Protein 1G4I (pdb70)

InterPro domains:
  IPR001211 Phospholipase A2 [PR00389] (24-34)
  IPR001211 Phospholipase A2 [PR00389] (40-58)
  IPR001211 Phospholipase A2 [PR00389] (59-77)
  IPR001211 Phospholipase A2 [PR00389] (94-108)
  IPR001211 Phospholipase A2 [PR00389] (113-129)
  IPR001211 Phospholipase A2 [PTHR11716] (6-145)
  IPR016090 Phospholipase A2-like, central domain [PF00068] (24-138)
  IPR016090 Phospholipase A2-like, central domain [SM00085] (23-145)
  IPR016090 Phospholipase A2-like, central domain [cd00125] (23-145)
  IPR033112 Phospholipase A2, aspartic acid active site [PS00119] (117-127)
  IPR033113 Phospholipase A2, histidine active site [PS00118] (66-73)
  IPR036444 Phospholipase A2 domain superfamily [G3DSA:1.20.90.10] (17-145)
  IPR036444 Phospholipase A2 domain superfamily [SSF48619] (24-145)

Secondary structure (DSSP, 8-state):
-HHHHHHHHHHH-TT--HHHHTSSBTTTBSS---S---SHHHHHHHHHHHHHHHHHH-HHHHHTT--GGG----EEEETTEEEE-TTS-HHHHHHHHHHHHHHHHHHTS---GGGBT--GGG-

Sequence (123 aa):
ALWQFNGMIKCKIPSSEPLLLLDFFNNNNYYGCYCGGLLGGGGSGTPVDDLDRCCQTHDNCYKQAKKLDSCKVLVDDNPYTNNYSYSCSNNEITCSSENNACEAFICNCDRNAAICFSKVPYNKEHKNLDKKNC

CATH classification: 1.20.90.10

Foldseek 3Di:
DVVVLQVLLCLQVVPDRCCQQQCAFFQFRHPHDDDDGPFQLSVLRNQLVVLQVVLCVDPVCVVVVDRLVPDDWDWDHDPSAIGTDPPDDPSSSSSSVSSNSSSNSNSPTDRDCVRGNPDNVVD

B-factor: mean 11.86, std 6.7, range [4.85, 58.69]

Structure (mmCIF, N/CA/C/O backbone):
data_1G4I
#
_entry.id   1G4I
#
_cell.length_a   46.532
_cell.length_b   63.557
_cell.length_c   37.624
_cell.angle_alpha   90.00
_cell.angle_beta   90.00
_cell.angle_gamma   90.00
#
_symmetry.space_group_name_H-M   'P 21 21 21'
#
loop_
_entity.id
_entity.type
_entity.pdbx_description
1 polymer 'PHOSPHOLIPASE A2'
2 non-polymer 'CALCIUM ION'
3 non-polymer 'CHLORIDE ION'
4 non-polymer (4R)-2-METHYLPENTANE-2,4-DIOL
5 non-polymer (4S)-2-METHYL-2,4-PENTANEDIOL
6 water water
#
loop_
_atom_site.group_PDB
_atom_site.id
_atom_site.type_symbol
_atom_site.label_atom_id
_atom_site.label_alt_id
_atom_site.label_comp_id
_atom_site.label_asym_id
_atom_site.label_entity_id
_atom_site.label_seq_id
_atom_site.pdbx_PDB_ins_code
_atom_site.Cartn_x
_atom_site.Cartn_y
_atom_site.Cartn_z
_atom_site.occupancy
_atom_site.B_iso_or_equiv
_atom_site.auth_seq_id
_atom_site.auth_comp_id
_atom_site.auth_asym_id
_atom_site.auth_atom_id
_atom_site.pdbx_PDB_model_num
ATOM 1 N N . ALA A 1 1 ? 13.577 17.586 32.422 1.00 7.26 1 ALA A N 1
ATOM 2 C CA . ALA A 1 1 ? 12.627 16.470 32.605 1.00 7.06 1 ALA A CA 1
ATOM 3 C C . ALA A 1 1 ? 11.924 16.254 31.280 1.00 7.02 1 ALA A C 1
ATOM 4 O O . ALA A 1 1 ? 12.300 16.832 30.256 1.00 7.51 1 ALA A O 1
ATOM 6 N N . LEU A 1 2 ? 10.916 15.390 31.270 1.00 7.10 2 LEU A N 1
ATOM 7 C CA . LEU A 1 2 ? 10.248 15.073 30.011 1.00 6.89 2 LEU A CA 1
ATOM 8 C C . LEU A 1 2 ? 9.460 16.253 29.513 1.00 6.85 2 LEU A C 1
ATOM 9 O O . LEU A 1 2 ? 9.398 16.498 28.289 1.00 7.61 2 LEU A O 1
ATOM 14 N N . TRP A 1 3 ? 8.844 17.018 30.414 1.00 6.82 3 TRP A N 1
ATOM 15 C CA . TRP A 1 3 ? 7.982 18.107 29.945 1.00 7.44 3 TRP A CA 1
ATOM 16 C C . TRP A 1 3 ? 8.822 19.127 29.157 1.00 6.91 3 TRP A C 1
ATOM 17 O O . TRP A 1 3 ? 8.337 19.626 28.120 1.00 7.63 3 TRP A O 1
ATOM 38 N N . GLN A 1 4 ? 10.000 19.478 29.629 1.00 6.47 4 GLN A N 1
ATOM 39 C CA . GLN A 1 4 ? 10.771 20.464 28.906 1.00 6.30 4 GLN A CA 1
ATOM 40 C C . GLN A 1 4 ? 11.265 19.881 27.567 1.00 6.24 4 GLN A C 1
ATOM 41 O O . GLN A 1 4 ? 11.251 20.577 26.556 1.00 6.73 4 GLN A O 1
ATOM 47 N N . PHE A 1 5 ? 11.718 18.629 27.592 1.00 6.14 5 PHE A N 1
ATOM 48 C CA . PHE A 1 5 ? 12.244 18.020 26.366 1.00 6.17 5 PHE A CA 1
ATOM 49 C C . PHE A 1 5 ? 11.152 17.973 25.302 1.00 6.03 5 PHE A C 1
ATOM 50 O O . PHE A 1 5 ? 11.388 18.305 24.134 1.00 6.08 5 PHE A O 1
ATOM 58 N N . ASN A 1 6 ? 9.958 17.543 25.678 1.00 6.29 6 ASN A N 1
ATOM 59 C CA . ASN A 1 6 ? 8.856 17.518 24.734 1.00 7.09 6 ASN A CA 1
ATOM 60 C C . ASN A 1 6 ? 8.596 18.908 24.183 1.00 6.52 6 ASN A C 1
ATOM 61 O O . ASN A 1 6 ? 8.345 19.083 22.963 1.00 6.99 6 ASN A O 1
ATOM 70 N N . GLY A 1 7 ? 8.624 19.923 25.033 1.00 7.02 7 GLY A N 1
ATOM 71 C CA . GLY A 1 7 ? 8.449 21.285 24.565 1.00 7.28 7 GLY A CA 1
ATOM 72 C C . GLY A 1 7 ? 9.545 21.727 23.605 1.00 6.66 7 GLY A C 1
ATOM 73 O O . GLY A 1 7 ? 9.259 22.419 22.623 1.00 7.04 7 GLY A O 1
ATOM 74 N N . MET A 1 8 ? 10.769 21.329 23.855 1.00 6.14 8 MET A N 1
ATOM 75 C CA . MET A 1 8 ? 11.854 21.623 22.923 1.00 6.13 8 MET A CA 1
ATOM 76 C C . MET A 1 8 ? 11.637 20.977 21.576 1.00 5.89 8 MET A C 1
ATOM 77 O O . MET A 1 8 ? 11.925 21.590 20.530 1.00 6.66 8 MET A O 1
ATOM 82 N N . ILE A 1 9 ? 11.200 19.720 21.564 1.00 6.11 9 ILE A N 1
ATOM 83 C CA . ILE A 1 9 ? 10.976 19.055 20.291 1.00 6.46 9 ILE A CA 1
ATOM 84 C C . ILE A 1 9 ? 9.906 19.797 19.516 1.00 6.55 9 ILE A C 1
ATOM 85 O O . ILE A 1 9 ? 10.039 19.994 18.299 1.00 7.14 9 ILE A O 1
ATOM 90 N N . LYS A 1 10 ? 8.831 20.200 20.173 1.00 6.76 10 LYS A N 1
ATOM 91 C CA . LYS A 1 10 ? 7.783 20.972 19.502 1.00 7.30 10 LYS A CA 1
ATOM 92 C C . LYS A 1 10 ? 8.285 22.323 19.058 1.00 7.43 10 LYS A C 1
ATOM 93 O O . LYS A 1 10 ? 7.821 22.863 18.029 1.00 8.72 10 LYS A O 1
ATOM 104 N N . CYS A 1 11 ? 9.225 22.916 19.799 1.00 7.45 11 CYS A N 1
ATOM 105 C CA . CYS A 1 11 ? 9.826 24.179 19.389 1.00 7.80 11 CYS A CA 1
ATOM 106 C C . CYS A 1 11 ? 10.479 24.048 18.024 1.00 7.52 11 CYS A C 1
ATOM 107 O O . CYS A 1 11 ? 10.332 24.892 17.141 1.00 8.60 11 CYS A O 1
ATOM 110 N N . LYS A 1 12 ? 11.270 22.958 17.854 1.00 7.16 12 LYS A N 1
ATOM 111 C CA . LYS A 1 12 ? 11.978 22.747 16.608 1.00 6.97 12 LYS A CA 1
ATOM 112 C C . LYS A 1 12 ? 11.126 22.123 15.507 1.00 7.17 12 LYS A C 1
ATOM 113 O O . LYS A 1 12 ? 11.426 22.306 14.316 1.00 8.45 12 LYS A O 1
ATOM 119 N N . ILE A 1 13 ? 10.123 21.354 15.879 1.00 6.72 13 ILE A N 1
ATOM 120 C CA . ILE A 1 13 ? 9.287 20.570 14.949 1.00 6.82 13 ILE A CA 1
ATOM 121 C C . ILE A 1 13 ? 7.830 20.845 15.338 1.00 7.00 13 ILE A C 1
ATOM 122 O O . ILE A 1 13 ? 7.175 20.049 16.019 1.00 7.10 13 ILE A O 1
ATOM 127 N N . PRO A 1 14 ? 7.306 22.007 14.919 1.00 7.99 14 PRO A N 1
ATOM 128 C CA . PRO A 1 14 ? 6.010 22.431 15.434 1.00 9.11 14 PRO A CA 1
ATOM 129 C C . PRO A 1 14 ? 4.842 21.571 14.985 1.00 7.62 14 PRO A C 1
ATOM 130 O O . PRO A 1 14 ? 3.753 21.696 15.564 1.00 8.71 14 PRO A O 1
ATOM 135 N N . SER A 1 15 ? 5.015 20.761 14.010 1.00 7.87 15 SER A N 1
ATOM 136 C CA . SER A 1 15 ? 4.041 19.814 13.530 1.00 7.51 15 SER A CA 1
ATOM 137 C C . SER A 1 15 ? 3.964 18.516 14.332 1.00 6.76 15 SER A C 1
ATOM 138 O O . SER A 1 15 ? 3.084 17.712 14.051 1.00 7.81 15 SER A O 1
ATOM 141 N N . SER A 1 16 ? 4.872 18.274 15.275 1.00 7.12 16 SER A N 1
ATOM 142 C CA . SER A 1 16 ? 4.999 16.999 15.931 1.00 7.61 16 SER A CA 1
ATOM 143 C C . SER A 1 16 ? 4.219 16.939 17.251 1.00 6.74 16 SER A C 1
ATOM 144 O O . SER A 1 16 ? 4.147 17.915 17.962 1.00 7.52 16 SER A O 1
ATOM 148 N N . GLU A 1 17 ? 3.772 15.750 17.587 1.00 7.62 17 GLU A N 1
ATOM 149 C CA . GLU A 1 17 ? 3.370 15.372 18.925 1.00 7.11 17 GLU A CA 1
ATOM 150 C C . GLU A 1 17 ? 4.412 14.409 19.436 1.00 6.84 17 GLU A C 1
ATOM 151 O O . GLU A 1 17 ? 4.344 13.227 19.133 1.00 7.15 17 GLU A O 1
ATOM 161 N N . PRO A 1 18 ? 5.432 14.895 20.135 1.00 7.86 18 PRO A N 1
ATOM 162 C CA . PRO A 1 18 ? 6.594 14.000 20.405 1.00 8.81 18 PRO A CA 1
ATOM 163 C C A PRO A 1 18 ? 6.316 12.769 21.192 0.50 9.07 18 PRO A C 1
ATOM 164 C C B PRO A 1 18 ? 6.228 12.652 21.057 0.50 8.44 18 PRO A C 1
ATOM 165 O O A PRO A 1 18 ? 6.913 11.712 20.978 0.50 10.20 18 PRO A O 1
ATOM 166 O O B PRO A 1 18 ? 6.930 11.704 20.614 0.50 10.54 18 PRO A O 1
ATOM 170 N N A LEU A 1 19 ? 5.391 12.949 22.132 0.50 7.60 19 LEU A N 1
ATOM 171 N N B LEU A 1 19 ? 5.249 12.459 21.936 0.50 7.79 19 LEU A N 1
ATOM 172 C CA A LEU A 1 19 ? 5.113 11.811 22.970 0.50 8.68 19 LEU A CA 1
ATOM 173 C CA B LEU A 1 19 ? 4.902 11.188 22.584 0.50 8.37 19 LEU A CA 1
ATOM 174 C C A LEU A 1 19 ? 4.372 10.726 22.223 0.50 8.53 19 LEU A C 1
ATOM 175 C C B LEU A 1 19 ? 4.313 10.196 21.616 0.50 8.04 19 LEU A C 1
ATOM 176 O O A LEU A 1 19 ? 4.186 9.640 22.751 0.50 10.50 19 LEU A O 1
ATOM 177 O O B LEU A 1 19 ? 4.312 9.029 21.915 0.50 10.29 19 LEU A O 1
ATOM 186 N N A LEU A 1 20 ? 3.937 11.026 20.988 0.50 7.61 20 LEU A N 1
ATOM 187 N N B LEU A 1 20 ? 3.741 10.678 20.523 0.50 6.65 20 LEU A N 1
ATOM 188 C CA A LEU A 1 20 ? 3.392 10.079 20.065 0.50 7.76 20 LEU A CA 1
ATOM 189 C CA B LEU A 1 20 ? 3.197 9.772 19.508 0.50 6.91 20 LEU A CA 1
ATOM 190 C C A LEU A 1 20 ? 4.287 9.741 18.889 0.50 8.38 20 LEU A C 1
ATOM 191 C C B LEU A 1 20 ? 4.249 9.524 18.420 0.50 7.56 20 LEU A C 1
ATOM 192 O O A LEU A 1 20 ? 4.188 8.631 18.398 0.50 12.11 20 LEU A O 1
ATOM 193 O O B LEU A 1 20 ? 4.262 8.450 17.830 0.50 10.25 20 LEU A O 1
ATOM 202 N N . ASP A 1 21 ? 5.071 10.582 18.244 1.00 9.07 21 ASP A N 1
ATOM 203 C CA . ASP A 1 21 ? 5.925 10.449 17.083 1.00 8.90 21 ASP A CA 1
ATOM 204 C C . ASP A 1 21 ? 7.305 9.881 17.369 1.00 9.20 21 ASP A C 1
ATOM 205 O O . ASP A 1 21 ? 7.876 9.160 16.555 1.00 10.42 21 ASP A O 1
ATOM 210 N N A PHE A 1 22 ? 7.855 10.347 18.450 0.57 9.25 22 PHE A N 1
ATOM 211 N N B PHE A 1 22 ? 7.892 10.132 18.573 0.43 8.30 22 PHE A N 1
ATOM 212 C CA A PHE A 1 22 ? 9.287 9.973 18.619 0.57 8.89 22 PHE A CA 1
ATOM 213 C CA B PHE A 1 22 ? 9.281 9.861 19.095 0.43 8.93 22 PHE A CA 1
ATOM 214 C C A PHE A 1 22 ? 9.423 8.856 19.630 0.57 8.05 22 PHE A C 1
ATOM 215 C C B PHE A 1 22 ? 9.446 9.106 20.445 0.43 8.08 22 PHE A C 1
ATOM 216 O O A PHE A 1 22 ? 10.454 8.204 19.677 0.57 10.53 22 PHE A O 1
ATOM 217 O O B PHE A 1 22 ? 10.572 8.891 20.975 0.43 8.58 22 PHE A O 1
ATOM 225 N N A ASN A 1 23 ? 8.484 8.622 20.524 0.57 7.88 23 ASN A N 1
ATOM 226 N N B ASN A 1 23 ? 8.339 8.637 20.993 0.43 7.97 23 ASN A N 1
ATOM 227 C CA A ASN A 1 23 ? 8.645 7.580 21.532 0.57 8.18 23 ASN A CA 1
ATOM 228 C CA B ASN A 1 23 ? 8.304 7.863 22.239 0.43 8.59 23 ASN A CA 1
ATOM 229 C C A ASN A 1 23 ? 8.505 6.221 20.843 0.57 8.25 23 ASN A C 1
ATOM 230 C C B ASN A 1 23 ? 8.706 6.408 22.090 0.43 8.14 23 ASN A C 1
ATOM 231 O O A ASN A 1 23 ? 7.648 6.114 19.941 0.57 11.61 23 ASN A O 1
ATOM 232 O O B ASN A 1 23 ? 9.077 5.752 23.074 0.43 8.90 23 ASN A O 1
ATOM 241 N N A ASN A 1 24 ? 9.333 5.275 21.213 0.57 8.65 24 ASN A N 1
ATOM 242 N N B ASN A 1 24 ? 8.646 5.854 20.894 0.43 8.60 24 ASN A N 1
ATOM 243 C CA A ASN A 1 24 ? 9.255 3.99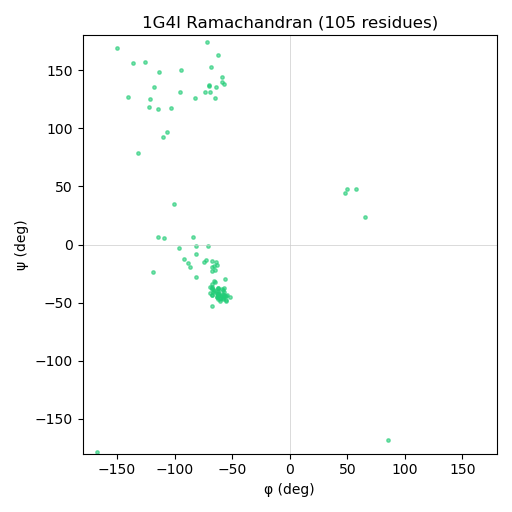1 20.578 0.57 9.91 24 ASN A CA 1
ATOM 244 C CA B ASN A 1 24 ? 8.970 4.459 20.631 0.43 9.39 24 ASN A CA 1
ATOM 245 C C A ASN A 1 24 ? 9.393 4.161 19.059 0.57 9.05 24 ASN A C 1
ATOM 246 C C B ASN A 1 24 ? 9.622 4.063 19.302 0.43 10.07 24 ASN A C 1
ATOM 247 O O A ASN A 1 24 ? 8.546 3.857 18.263 0.57 9.63 24 ASN A O 1
ATOM 248 O O B ASN A 1 24 ? 9.422 3.019 18.642 0.43 16.81 24 ASN A O 1
ATOM 257 N N A TYR A 1 25 ? 10.585 4.623 18.744 0.57 7.16 25 TYR A N 1
ATOM 258 N N B TYR A 1 25 ? 10.551 4.856 18.818 0.43 8.02 25 TYR A N 1
ATOM 259 C CA A TYR A 1 25 ? 11.071 4.754 17.382 0.57 7.09 25 TYR A CA 1
ATOM 260 C CA B TYR A 1 25 ? 11.072 4.772 17.454 0.43 7.14 25 TYR A CA 1
ATOM 261 C C A TYR A 1 25 ? 12.479 4.149 17.395 0.57 6.69 25 TYR A C 1
ATOM 262 C C B TYR A 1 25 ? 12.447 4.122 17.425 0.43 7.00 25 TYR A C 1
ATOM 263 O O A TYR A 1 25 ? 13.312 4.546 18.188 0.57 7.16 25 TYR A O 1
ATOM 264 O O B TYR A 1 25 ? 13.299 4.438 18.248 0.43 7.22 25 TYR A O 1
ATOM 273 N N . GLY A 1 26 ? 12.710 3.273 16.419 1.00 7.37 26 GLY A N 1
ATOM 274 C CA . GLY A 1 26 ? 14.020 2.712 16.294 1.00 7.38 26 GLY A CA 1
ATOM 275 C C . GLY A 1 26 ? 14.448 1.902 17.526 1.00 6.96 26 GLY A C 1
ATOM 276 O O . GLY A 1 26 ? 13.615 1.443 18.315 1.00 8.08 26 GLY A O 1
ATOM 277 N N . CYS A 1 27 ? 15.749 1.729 17.656 1.00 6.84 27 CYS A N 1
ATOM 278 C CA . CYS A 1 27 ? 16.307 1.010 18.789 1.00 7.29 27 CYS A CA 1
ATOM 279 C C . CYS A 1 27 ? 16.549 1.896 20.007 1.00 7.34 27 CYS A C 1
ATOM 280 O O . CYS A 1 27 ? 16.703 1.331 21.101 1.00 11.00 27 CYS A O 1
ATOM 283 N N . TYR A 1 28 ? 16.616 3.207 19.835 1.00 6.61 28 TYR A N 1
ATOM 284 C CA . TYR A 1 28 ? 17.029 4.092 20.918 1.00 6.60 28 TYR A CA 1
ATOM 285 C C . TYR A 1 28 ? 16.005 5.113 21.350 1.00 6.60 28 TYR A C 1
ATOM 286 O O . TYR A 1 28 ? 16.157 5.650 22.465 1.00 7.36 28 TYR A O 1
ATOM 295 N N . CYS A 1 29 ? 15.049 5.493 20.528 1.00 6.48 29 CYS A N 1
ATOM 296 C CA . CYS A 1 29 ? 14.141 6.568 20.920 1.00 6.60 29 CYS A CA 1
ATOM 297 C C . CYS A 1 29 ? 13.034 5.993 21.816 1.00 7.32 29 CYS A C 1
ATOM 298 O O . CYS A 1 29 ? 12.136 5.292 21.355 1.00 8.20 29 CYS A O 1
ATOM 301 N N A GLY A 1 30 ? 13.180 6.278 23.080 0.69 8.10 30 GLY A N 1
ATOM 302 N N B GLY A 1 30 ? 13.106 6.221 23.107 0.31 8.11 30 GLY A N 1
ATOM 303 C CA A GLY A 1 30 ? 12.322 5.772 24.146 0.69 8.22 30 GLY A CA 1
ATOM 304 C CA B GLY A 1 30 ? 12.189 5.484 23.994 0.31 8.42 30 GLY A CA 1
ATOM 305 C C A GLY A 1 30 ? 13.118 4.996 25.173 0.69 7.81 30 GLY A C 1
ATOM 306 C C B GLY A 1 30 ? 12.991 4.967 25.171 0.31 8.22 30 GLY A C 1
ATOM 307 O O A GLY A 1 30 ? 14.354 5.046 25.256 0.69 7.26 30 GLY A O 1
ATOM 308 O O B GLY A 1 30 ? 14.162 5.320 25.387 0.31 7.65 30 GLY A O 1
ATOM 309 N N A LEU A 1 31 ? 12.366 4.258 25.995 0.69 8.68 31 LEU A N 1
ATOM 310 N N B LEU A 1 31 ? 12.364 4.096 25.957 0.31 8.88 31 LEU A N 1
ATOM 311 C CA A LEU A 1 31 ? 12.972 3.487 27.056 0.69 10.10 31 LEU A CA 1
ATOM 312 C CA B LEU A 1 31 ? 13.034 3.602 27.145 0.31 10.22 31 LEU A CA 1
ATOM 313 C C A LEU A 1 31 ? 14.012 2.538 26.460 0.69 9.96 31 LEU A C 1
ATOM 314 C C B LEU A 1 31 ? 14.312 2.828 26.892 0.31 10.63 31 LEU A C 1
ATOM 315 O O A LEU A 1 31 ? 13.871 1.949 25.393 0.69 11.74 31 LEU A O 1
ATOM 316 O O B LEU A 1 31 ? 15.289 2.987 27.637 0.31 12.49 31 LEU A O 1
ATOM 322 N N A GLY A 1 32 ? 15.091 2.363 27.165 0.69 11.13 32 GLY A N 1
ATOM 323 N N B GLY A 1 32 ? 14.269 2.028 25.841 0.31 10.27 32 GLY A N 1
ATOM 324 C CA A GLY A 1 32 ? 16.286 1.685 26.905 0.69 10.88 32 GLY A CA 1
ATOM 325 C CA B GLY A 1 32 ? 15.467 1.357 25.405 0.31 11.82 32 GLY A CA 1
ATOM 326 C C A GLY A 1 32 ? 16.906 2.238 25.641 0.69 8.35 32 GLY A C 1
ATOM 327 C C B GLY A 1 32 ? 16.574 2.102 24.714 0.31 9.06 32 GLY A C 1
ATOM 328 O O A GLY A 1 32 ? 16.760 3.367 25.186 0.69 8.59 32 GLY A O 1
ATOM 329 O O B GLY A 1 32 ? 16.578 3.310 24.420 0.31 8.21 32 GLY A O 1
ATOM 330 N N A GLY A 1 33 ? 17.633 1.340 24.992 0.69 8.51 33 GLY A N 1
ATOM 331 N N B GLY A 1 33 ? 17.627 1.314 24.541 0.31 8.40 33 GLY A N 1
ATOM 332 C CA A GLY A 1 33 ? 18.282 1.676 23.729 0.69 9.05 33 GLY A CA 1
ATOM 333 C CA B GLY A 1 33 ? 18.804 1.871 23.943 0.31 8.65 33 GLY A CA 1
ATOM 334 C C A GLY A 1 33 ? 19.541 0.855 23.672 0.69 8.61 33 GLY A C 1
ATOM 335 C C B GLY A 1 33 ? 19.861 0.802 23.778 0.31 8.76 33 GLY A C 1
ATOM 336 O O A GLY A 1 33 ? 20.405 1.094 24.508 0.69 8.42 33 GLY A O 1
ATOM 337 O O B GLY A 1 33 ? 20.799 0.842 24.578 0.31 9.69 33 GLY A O 1
ATOM 338 N N . SER A 1 34 ? 19.675 -0.009 22.712 1.00 9.33 34 SER A N 1
ATOM 339 C CA . SER A 1 34 ? 20.832 -0.863 22.511 1.00 8.69 34 SER A CA 1
ATOM 340 C C . SER A 1 34 ? 20.851 -1.284 21.053 1.00 8.24 34 SER A C 1
ATOM 341 O O . SER A 1 34 ? 19.878 -1.146 20.293 1.00 10.82 34 SER A O 1
ATOM 344 N N . GLY A 1 35 ? 21.982 -1.809 20.639 1.00 7.90 35 GLY A N 1
ATOM 345 C CA . GLY A 1 35 ? 22.187 -2.288 19.318 1.00 8.56 35 GLY A CA 1
ATOM 346 C C . GLY A 1 35 ? 22.603 -1.219 18.349 1.00 7.76 35 GLY A C 1
ATOM 347 O O . GLY A 1 35 ? 22.973 -0.113 18.708 1.00 8.46 35 GLY A O 1
ATOM 348 N N . THR A 1 36 ? 22.567 -1.555 17.066 1.00 8.66 36 THR A N 1
ATOM 349 C CA . THR A 1 36 ? 22.954 -0.593 16.054 1.00 8.90 36 THR A CA 1
ATOM 350 C C . THR A 1 36 ? 21.789 0.347 15.730 1.00 7.52 36 THR A C 1
ATOM 351 O O . THR A 1 36 ? 20.685 -0.125 15.423 1.00 8.17 36 THR A O 1
ATOM 355 N N . PRO A 1 37 ? 21.979 1.649 15.810 1.00 7.80 37 PRO A N 1
ATOM 356 C CA . PRO A 1 37 ? 20.879 2.561 15.443 1.00 7.62 37 PRO A CA 1
ATOM 357 C C . PRO A 1 37 ? 20.473 2.281 13.993 1.00 7.45 37 PRO A C 1
ATOM 358 O O . PRO A 1 37 ? 21.308 2.039 13.129 1.00 9.11 37 PRO A O 1
ATOM 363 N N . VAL A 1 38 ? 19.167 2.391 13.719 1.00 7.40 38 VAL A N 1
ATOM 364 C CA . VAL A 1 38 ? 18.656 2.004 12.426 1.00 7.99 38 VAL A CA 1
ATOM 365 C C . VAL A 1 38 ? 18.678 3.121 11.395 1.00 7.87 38 VAL A C 1
ATOM 366 O O . VAL A 1 38 ? 18.553 2.825 10.169 1.00 9.02 38 VAL A O 1
ATOM 370 N N . ASP A 1 39 ? 18.832 4.357 11.793 1.00 7.09 39 ASP A N 1
ATOM 371 C CA . ASP A 1 39 ? 18.842 5.505 10.899 1.00 6.89 39 ASP A CA 1
ATOM 372 C C . ASP A 1 39 ? 19.354 6.709 11.675 1.00 6.61 39 ASP A C 1
ATOM 373 O O . ASP A 1 39 ? 19.756 6.594 12.843 1.00 6.71 39 ASP A O 1
ATOM 378 N N . ASP A 1 40 ? 19.391 7.860 11.015 1.00 6.88 40 ASP A N 1
ATOM 379 C CA . ASP A 1 40 ? 19.955 9.051 11.645 1.00 6.83 40 ASP A CA 1
ATOM 380 C C . ASP A 1 40 ? 19.108 9.542 12.818 1.00 6.00 40 ASP A C 1
ATOM 381 O O . ASP A 1 40 ? 19.683 10.005 13.805 1.00 6.28 40 ASP A O 1
ATOM 386 N N . LEU A 1 41 ? 17.791 9.445 12.750 1.00 6.01 41 LEU A N 1
ATOM 387 C CA . LEU A 1 41 ? 16.964 9.805 13.894 1.00 5.96 41 LEU A CA 1
ATOM 388 C C . LEU A 1 41 ? 17.275 8.913 15.083 1.00 5.53 41 LEU A C 1
ATOM 389 O O . LEU A 1 41 ? 17.438 9.402 16.223 1.00 5.60 41 LEU A O 1
ATOM 394 N N . ASP A 1 42 ? 17.420 7.625 14.828 1.00 5.74 42 ASP A N 1
ATOM 395 C CA . ASP A 1 42 ? 17.778 6.723 15.913 1.00 5.82 42 ASP A CA 1
ATOM 396 C C . ASP A 1 42 ? 19.144 7.098 16.487 1.00 5.82 42 ASP A C 1
ATOM 397 O O . ASP A 1 42 ? 19.356 7.016 17.710 1.00 6.11 42 ASP A O 1
ATOM 402 N N . ARG A 1 43 ? 20.094 7.518 15.637 1.00 6.09 43 ARG A N 1
ATOM 403 C CA . ARG A 1 43 ? 21.358 7.993 16.128 1.00 6.22 43 ARG A CA 1
ATOM 404 C C . ARG A 1 43 ? 21.209 9.242 17.001 1.00 5.87 43 ARG A C 1
ATOM 405 O O . ARG A 1 43 ? 21.922 9.400 17.990 1.00 6.01 43 ARG A O 1
ATOM 419 N N . CYS A 1 44 ? 20.288 10.152 16.646 1.00 5.55 44 CYS A N 1
ATOM 420 C CA . CYS A 1 44 ? 20.024 11.275 17.538 1.00 5.41 44 CYS A CA 1
ATOM 421 C C . CYS A 1 44 ? 19.635 10.774 18.933 1.00 4.93 44 CYS A C 1
ATOM 422 O O . CYS A 1 44 ? 20.077 11.319 19.954 1.00 5.19 44 CYS A O 1
ATOM 425 N N . CYS A 1 45 ? 18.767 9.775 18.973 1.00 5.28 45 CYS A N 1
ATOM 426 C CA . CYS A 1 45 ? 18.330 9.211 20.267 1.00 5.30 45 CYS A CA 1
ATOM 427 C C . CYS A 1 45 ? 19.459 8.483 20.985 1.00 5.28 45 CYS A C 1
ATOM 428 O O . CYS A 1 45 ? 19.518 8.537 22.219 1.00 5.66 45 CYS A O 1
ATOM 431 N N . GLN A 1 46 ? 20.312 7.774 20.259 1.00 5.35 46 GLN A N 1
ATOM 432 C CA . GLN A 1 46 ? 21.472 7.147 20.874 1.00 5.58 46 GLN A CA 1
ATOM 433 C C . GLN A 1 46 ? 22.381 8.188 21.520 1.00 5.48 46 GLN A C 1
ATOM 434 O O . GLN A 1 46 ? 22.812 8.050 22.672 1.00 5.79 46 GLN A O 1
ATOM 440 N N . THR A 1 47 ? 22.660 9.274 20.769 1.00 5.22 47 THR A N 1
ATOM 441 C CA . THR A 1 47 ? 23.489 10.361 21.307 1.00 5.30 47 THR A CA 1
ATOM 442 C C . THR A 1 47 ? 22.849 10.906 22.584 1.00 5.11 47 THR A C 1
ATOM 443 O O . THR A 1 47 ? 23.547 11.146 23.572 1.00 5.36 47 THR A O 1
ATOM 447 N N . HIS A 1 48 ? 21.551 11.125 22.553 1.00 4.85 48 HIS A N 1
ATOM 448 C CA . HIS A 1 48 ? 20.829 11.668 23.708 1.00 5.08 48 HIS A CA 1
ATOM 449 C C . HIS A 1 48 ? 20.903 10.731 24.905 1.00 4.95 48 HIS A C 1
ATOM 450 O O . HIS A 1 48 ? 21.168 11.143 26.030 1.00 5.23 48 HIS A O 1
ATOM 457 N N . ASP A 1 49 ? 20.678 9.425 24.660 1.00 5.10 49 ASP A N 1
ATOM 458 C CA . ASP A 1 49 ? 20.842 8.441 25.726 1.00 5.52 49 ASP A CA 1
ATOM 459 C C . ASP A 1 49 ? 22.245 8.546 26.312 1.00 5.55 49 ASP A C 1
ATOM 460 O O . ASP A 1 49 ? 22.420 8.484 27.555 1.00 6.05 49 ASP A O 1
ATOM 465 N N . ASN A 1 50 ? 23.248 8.663 25.470 1.00 5.45 50 ASN A N 1
ATOM 466 C CA . ASN A 1 50 ? 24.618 8.747 25.954 1.00 5.93 50 ASN A CA 1
ATOM 467 C C . ASN A 1 50 ? 24.878 10.038 26.702 1.00 5.88 50 ASN A C 1
ATOM 468 O O . ASN A 1 50 ? 25.670 10.079 27.638 1.00 7.06 50 ASN A O 1
ATOM 473 N N . CYS A 1 51 ? 24.227 11.125 26.265 1.00 5.15 51 CYS A N 1
ATOM 474 C CA . CYS A 1 51 ? 24.341 12.398 26.959 1.00 5.45 51 CYS A CA 1
ATOM 475 C C . CYS A 1 51 ? 23.779 12.299 28.376 1.00 5.36 51 CYS A C 1
ATOM 476 O O . CYS A 1 51 ? 24.391 12.793 29.325 1.00 5.90 51 CYS A O 1
ATOM 479 N N . TYR A 1 52 ? 22.643 11.615 28.537 1.00 5.80 52 TYR A N 1
ATOM 480 C CA . TYR A 1 52 ? 22.131 11.352 29.887 1.00 6.03 52 TYR A CA 1
ATOM 481 C C . TYR A 1 52 ? 23.090 10.495 30.707 1.00 6.52 52 TYR A C 1
ATOM 482 O O . TYR A 1 52 ? 23.238 10.740 31.904 1.00 7.60 52 TYR A O 1
ATOM 491 N N . LYS A 1 53 ? 23.712 9.495 30.103 1.00 6.81 53 LYS A N 1
ATOM 492 C CA . LYS A 1 53 ? 24.705 8.690 30.847 1.00 8.10 53 LYS A CA 1
ATOM 493 C C . LYS A 1 53 ? 25.803 9.611 31.373 1.00 7.99 53 LYS A C 1
ATOM 494 O O . LYS A 1 53 ? 26.264 9.455 32.501 1.00 9.37 53 LYS A O 1
ATOM 500 N N . GLN A 1 54 ? 26.274 10.516 30.525 1.00 7.61 54 GLN A N 1
ATOM 501 C CA . GLN A 1 54 ? 27.341 11.411 30.938 1.00 8.50 54 GLN A CA 1
ATOM 502 C C . GLN A 1 54 ? 26.868 12.376 31.993 1.00 8.58 54 GLN A C 1
ATOM 503 O O . GLN A 1 54 ? 27.635 12.698 32.931 1.00 10.31 54 GLN A O 1
ATOM 514 N N . ALA A 1 55 ? 25.633 12.857 31.905 1.00 7.86 55 ALA A N 1
ATOM 515 C CA . ALA A 1 55 ? 25.100 13.763 32.915 1.00 8.27 55 ALA A CA 1
ATOM 516 C C . ALA A 1 55 ? 25.151 13.117 34.291 1.00 9.07 55 ALA A C 1
ATOM 517 O O . ALA A 1 55 ? 25.430 13.765 35.304 1.00 10.12 55 ALA A O 1
ATOM 519 N N . LYS A 1 56 ? 24.861 11.822 34.345 1.00 10.63 56 LYS A N 1
ATOM 520 C CA . LYS A 1 56 ? 24.877 11.098 35.596 1.00 13.12 56 LYS A CA 1
ATOM 521 C C . LYS A 1 56 ? 26.270 10.963 36.176 1.00 13.95 56 LYS A C 1
ATOM 522 O O . LYS A 1 56 ? 26.445 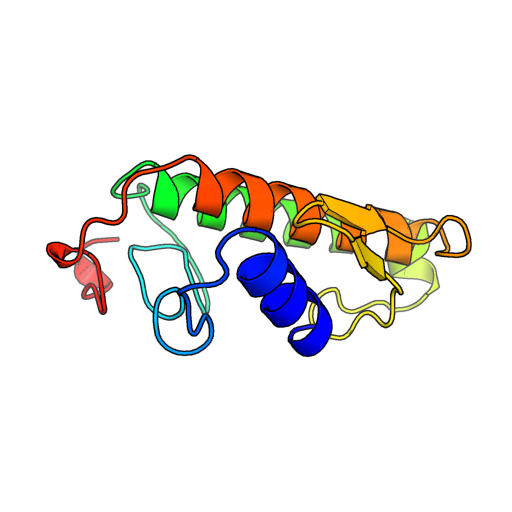10.706 37.395 1.00 19.13 56 LYS A O 1
ATOM 528 N N . LYS A 1 57 ? 27.302 11.125 35.403 1.00 13.73 57 LYS A N 1
ATOM 529 C CA . LYS A 1 57 ? 28.669 11.076 35.859 1.00 15.52 57 LYS A CA 1
ATOM 530 C C . LYS A 1 57 ? 29.225 12.448 36.250 1.00 14.53 57 LYS A C 1
ATOM 531 O O . LYS A 1 57 ? 30.290 12.478 36.870 1.00 18.13 57 LYS A O 1
ATOM 537 N N . LEU A 1 58 ? 28.553 13.528 35.918 1.00 10.79 58 LEU A N 1
ATOM 538 C CA . LEU A 1 58 ? 29.050 14.870 36.190 1.00 9.98 58 LEU A CA 1
ATOM 539 C C . LEU A 1 58 ? 29.054 15.166 37.650 1.00 9.10 58 LEU A C 1
ATOM 540 O O . LEU A 1 58 ? 28.044 14.931 38.296 1.00 9.64 58 LEU A O 1
ATOM 548 N N . ASP A 1 59 ? 30.135 15.669 38.199 1.00 9.60 59 ASP A N 1
ATOM 549 C CA . ASP A 1 59 ? 30.227 15.916 39.623 1.00 8.36 59 ASP A CA 1
ATOM 550 C C . ASP A 1 59 ? 29.100 16.790 40.103 1.00 7.73 59 ASP A C 1
ATOM 551 O O . ASP A 1 59 ? 28.484 16.511 41.134 1.00 7.93 59 ASP A O 1
ATOM 556 N N . SER A 1 60 ? 28.733 17.877 39.378 1.00 8.96 60 SER A N 1
ATOM 557 C CA . SER A 1 60 ? 27.649 18.749 39.825 1.00 9.93 60 SER A CA 1
ATOM 558 C C . SER A 1 60 ? 26.370 17.938 39.987 1.00 8.71 60 SER A C 1
ATOM 559 O O . SER A 1 60 ? 25.617 18.077 40.974 1.00 10.50 60 SER A O 1
ATOM 563 N N . CYS A 1 61 ? 26.073 17.112 38.998 1.00 7.83 61 CYS A N 1
ATOM 564 C CA . CYS A 1 61 ? 24.856 16.337 39.074 1.00 7.55 61 CYS A CA 1
ATOM 565 C C . CYS A 1 61 ? 24.917 15.334 40.223 1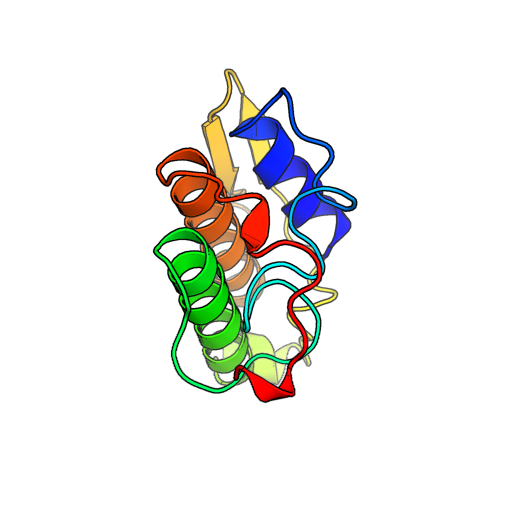.00 7.58 61 CYS A C 1
ATOM 566 O O . CYS A 1 61 ? 23.914 15.169 40.921 1.00 9.09 61 CYS A O 1
ATOM 569 N N . LYS A 1 62 ? 26.054 14.691 40.441 1.00 7.30 62 LYS A N 1
ATOM 570 C CA . LYS A 1 62 ? 26.151 13.726 41.530 1.00 7.77 62 LYS A CA 1
ATOM 571 C C . LYS A 1 62 ? 25.954 14.404 42.880 1.00 7.88 62 LYS A C 1
ATOM 572 O O . LYS A 1 62 ? 25.225 13.889 43.736 1.00 9.26 62 LYS A O 1
ATOM 582 N N . VAL A 1 63 ? 26.592 15.551 43.083 1.00 7.81 63 VAL A N 1
ATOM 583 C CA . VAL A 1 63 ? 26.445 16.238 44.349 1.00 8.45 63 VAL A CA 1
ATOM 584 C C . VAL A 1 63 ? 25.030 16.731 44.581 1.00 8.57 63 VAL A C 1
ATOM 585 O O . VAL A 1 63 ? 24.552 16.804 45.715 1.00 10.83 63 VAL A O 1
ATOM 591 N N . LEU A 1 64 ? 24.323 17.086 43.505 1.00 7.74 64 LEU A N 1
ATOM 592 C CA . LEU A 1 64 ? 22.936 17.485 43.575 1.00 8.75 64 LEU A CA 1
ATOM 593 C C . LEU A 1 64 ? 21.989 16.301 43.626 1.00 9.04 64 LEU A C 1
ATOM 594 O O . LEU A 1 64 ? 20.773 16.509 43.684 1.00 10.97 64 LEU A O 1
ATOM 599 N N . VAL A 1 65 ? 22.483 15.078 43.583 1.00 8.70 65 VAL A N 1
ATOM 600 C CA . VAL A 1 65 ? 21.666 13.855 43.551 1.00 9.90 65 VAL A CA 1
ATOM 601 C C . VAL A 1 65 ? 20.600 14.005 42.466 1.00 9.58 65 VAL A C 1
ATOM 602 O O . VAL A 1 65 ? 19.414 13.732 42.645 1.00 13.26 65 VAL A O 1
ATOM 609 N N . ASP A 1 66 ? 21.068 14.442 41.304 1.00 9.13 66 ASP A N 1
ATOM 610 C CA A ASP A 1 66 ? 20.309 14.637 40.141 0.64 8.92 66 ASP A CA 1
ATOM 611 C CA B ASP A 1 66 ? 20.057 14.707 40.243 0.36 9.66 66 ASP A CA 1
ATOM 612 C C . ASP A 1 66 ? 19.928 13.373 39.452 1.00 9.95 66 ASP A C 1
ATOM 613 O O . ASP A 1 66 ? 20.673 12.379 39.382 1.00 12.15 66 ASP A O 1
ATOM 622 N N . ASN A 1 67 ? 18.721 13.344 38.884 1.00 11.63 67 ASN A N 1
ATOM 623 C CA . ASN A 1 67 ? 18.267 12.357 37.897 1.00 11.44 67 ASN A CA 1
ATOM 624 C C . ASN A 1 67 ? 18.023 13.072 36.582 1.00 10.58 67 ASN A C 1
ATOM 625 O O . ASN A 1 67 ? 17.153 13.975 36.545 1.00 10.64 67 ASN A O 1
ATOM 630 N N . PRO A 1 68 ? 18.729 12.811 35.474 1.00 11.27 68 PRO A N 1
ATOM 631 C CA . PRO A 1 68 ? 18.456 13.572 34.257 1.00 11.11 68 PRO A CA 1
ATOM 632 C C . PRO A 1 68 ? 17.017 13.506 33.799 1.00 9.24 68 PRO A C 1
ATOM 633 O O . PRO A 1 68 ? 16.490 14.450 33.185 1.00 10.60 68 PRO A O 1
ATOM 638 N N . TYR A 1 69 ? 16.319 12.413 34.087 1.00 7.87 69 TYR A N 1
ATOM 639 C CA . TYR A 1 69 ? 14.967 12.286 33.672 1.00 7.74 69 TYR A CA 1
ATOM 640 C C . TYR A 1 69 ? 14.015 13.256 34.384 1.00 7.59 69 TYR A C 1
ATOM 641 O O . TYR A 1 69 ? 12.944 13.532 33.830 1.00 8.64 69 TYR A O 1
ATOM 650 N N . THR A 1 70 ? 14.390 13.739 35.554 1.00 7.81 70 THR A N 1
ATOM 651 C CA . THR A 1 70 ? 13.526 14.618 36.334 1.00 7.96 70 THR A CA 1
ATOM 652 C C . THR A 1 70 ? 14.102 16.021 36.485 1.00 7.6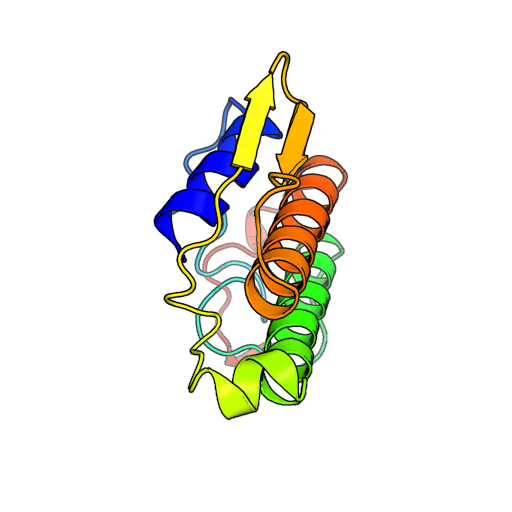4 70 THR A C 1
ATOM 653 O O . THR A 1 70 ? 13.550 16.871 37.198 1.00 8.66 70 THR A O 1
ATOM 657 N N . ASN A 1 71 ? 15.222 16.333 35.815 1.00 8.03 71 ASN A N 1
ATOM 658 C CA . ASN A 1 71 ? 15.920 17.591 36.061 1.00 7.62 71 ASN A CA 1
ATOM 659 C C . ASN A 1 71 ? 15.020 18.766 35.789 1.00 7.23 71 ASN A C 1
ATOM 660 O O . ASN A 1 71 ? 14.288 18.830 34.794 1.00 8.24 71 ASN A O 1
ATOM 665 N N . ASN A 1 72 ? 15.119 19.777 36.649 1.00 8.29 72 ASN A N 1
ATOM 666 C CA . ASN A 1 72 ? 14.223 20.930 36.654 1.00 9.66 72 ASN A CA 1
ATOM 667 C C . ASN A 1 72 ? 14.828 22.160 35.984 1.00 8.79 72 ASN A C 1
ATOM 668 O O . ASN A 1 72 ? 14.476 23.295 36.394 1.00 10.56 72 ASN A O 1
ATOM 673 N N . TYR A 1 73 ? 15.618 21.999 34.936 1.00 7.98 73 TYR A N 1
ATOM 674 C CA . TYR A 1 73 ? 16.153 23.117 34.224 1.00 7.49 73 TYR A CA 1
ATOM 675 C C . TYR A 1 73 ? 15.050 23.973 33.597 1.00 7.36 73 TYR A C 1
ATOM 676 O O . TYR A 1 73 ? 13.917 23.534 33.389 1.00 8.37 73 TYR A O 1
ATOM 685 N N . SER A 1 74 ? 15.437 25.195 33.223 1.00 7.76 74 SER A N 1
ATOM 686 C CA . SER A 1 74 ? 14.565 26.117 32.499 1.00 9.18 74 SER A CA 1
ATOM 687 C C . SER A 1 74 ? 15.092 26.360 31.088 1.00 7.82 74 SER A C 1
ATOM 688 O O . SER A 1 74 ? 16.314 26.353 30.840 1.00 7.60 74 SER A O 1
ATOM 692 N N . TYR A 1 75 ? 14.193 26.590 30.177 1.00 8.44 75 TYR A N 1
ATOM 693 C CA . TYR A 1 75 ? 14.503 26.941 28.805 1.00 8.36 75 TYR A CA 1
ATOM 694 C C . TYR A 1 75 ? 13.384 27.817 28.265 1.00 8.19 75 TYR A C 1
ATOM 695 O O . TYR A 1 75 ? 12.315 27.901 28.817 1.00 9.76 75 TYR A O 1
ATOM 704 N N . SER A 1 76 ? 13.650 28.408 27.095 1.00 8.66 76 SER A N 1
ATOM 705 C CA . SER A 1 76 ? 12.628 29.142 26.370 1.00 9.88 76 SER A CA 1
ATOM 706 C C . SER A 1 76 ? 12.697 28.775 24.888 1.00 8.83 76 SER A C 1
ATOM 707 O O . SER A 1 76 ? 13.720 28.355 24.363 1.00 9.21 76 SER A O 1
ATOM 710 N N . CYS A 1 77 ? 11.538 28.977 24.249 1.00 9.81 77 CYS A N 1
ATOM 711 C CA . CYS A 1 77 ? 11.410 28.811 22.811 1.00 9.56 77 CYS A CA 1
ATOM 712 C C . CYS A 1 77 ? 10.928 30.129 22.217 1.00 11.04 77 CYS A C 1
ATOM 713 O O . CYS A 1 77 ? 9.894 30.649 22.678 1.00 14.00 77 CYS A O 1
ATOM 716 N N . SER A 1 78 ? 11.681 30.658 21.239 1.00 12.23 78 SER A N 1
ATOM 717 C CA . SER A 1 78 ? 11.311 31.877 20.514 1.00 15.97 78 SER A CA 1
ATOM 718 C C . SER A 1 78 ? 11.666 31.669 19.048 1.00 15.67 78 SER A C 1
ATOM 719 O O . SER A 1 78 ? 12.804 31.314 18.720 1.00 15.31 78 SER A O 1
ATOM 723 N N . ASN A 1 79 ? 10.667 31.895 18.239 1.00 17.26 79 ASN A N 1
ATOM 724 C CA . ASN A 1 79 ? 10.816 31.759 16.819 1.00 18.44 79 ASN A CA 1
ATOM 725 C C . ASN A 1 79 ? 11.492 30.444 16.445 1.00 15.31 79 ASN A C 1
ATOM 726 O O . ASN A 1 79 ? 12.366 30.411 15.593 1.00 16.75 79 ASN A O 1
ATOM 731 N N . ASN A 1 80 ? 11.072 29.365 17.073 1.00 13.79 80 ASN A N 1
ATOM 732 C CA . ASN A 1 80 ? 11.558 28.005 16.789 1.00 12.25 80 ASN A CA 1
ATOM 733 C C . ASN A 1 80 ? 12.989 27.794 17.113 1.00 11.63 80 ASN A C 1
ATOM 734 O O . ASN A 1 80 ? 13.637 26.835 16.562 1.00 13.03 80 ASN A O 1
ATOM 739 N N . GLU A 1 81 ? 13.521 28.611 18.018 1.00 10.57 81 GLU A N 1
ATOM 740 C CA . GLU A 1 81 ? 14.845 28.483 18.548 1.00 11.06 81 GLU A CA 1
ATOM 741 C C . GLU A 1 81 ? 14.760 28.248 20.064 1.00 9.87 81 GLU A C 1
ATOM 742 O O . GLU A 1 81 ? 14.003 28.903 20.775 1.00 10.00 81 GLU A O 1
ATOM 748 N N . ILE A 1 82 ? 15.562 27.288 20.511 1.00 8.52 82 ILE A N 1
ATOM 749 C CA . ILE A 1 82 ? 15.620 26.924 21.926 1.00 7.25 82 ILE A CA 1
ATOM 750 C C . ILE A 1 82 ? 16.775 27.674 22.579 1.00 8.01 82 ILE A C 1
ATOM 751 O O . ILE A 1 82 ? 17.923 27.622 22.082 1.00 8.44 82 ILE A O 1
ATOM 756 N N . THR A 1 83 ? 16.504 28.292 23.701 1.00 7.88 83 THR A N 1
ATOM 757 C CA . THR A 1 83 ? 17.584 28.843 24.540 1.00 8.75 83 THR A CA 1
ATOM 758 C C . THR A 1 83 ? 17.502 28.227 25.928 1.00 8.07 83 THR A C 1
ATOM 759 O O . THR A 1 83 ? 16.508 28.383 26.624 1.00 10.15 83 THR A O 1
ATOM 763 N N . CYS A 1 84 ? 18.531 27.530 26.301 1.00 7.49 84 CYS A N 1
ATOM 764 C CA . CYS A 1 84 ? 18.654 27.046 27.667 1.00 7.55 84 CYS A CA 1
ATOM 765 C C . CYS A 1 84 ? 18.921 28.243 28.578 1.00 7.76 84 CYS A C 1
ATOM 766 O O . CYS A 1 84 ? 19.745 29.089 28.266 1.00 9.33 84 CYS A O 1
ATOM 769 N N . SER A 1 85 ? 18.249 28.300 29.717 1.00 7.71 85 SER A N 1
ATOM 770 C CA . SER A 1 85 ? 18.367 29.463 30.590 1.00 8.61 85 SER A CA 1
ATOM 771 C C . SER A 1 85 ? 19.783 29.617 31.116 1.00 7.95 85 SER A C 1
ATOM 772 O O . SER A 1 85 ? 20.393 28.663 31.639 1.00 7.79 85 SER A O 1
ATOM 775 N N . SER A 1 86 ? 20.278 30.836 31.099 1.00 8.45 86 SER A N 1
ATOM 776 C CA . SER A 1 86 ? 21.551 31.115 31.692 1.00 8.53 86 SER A CA 1
ATOM 777 C C . SER A 1 86 ? 21.572 30.904 33.211 1.00 8.01 86 SER A C 1
ATOM 778 O O . SER A 1 86 ? 22.621 30.761 33.788 1.00 10.44 86 SER A O 1
ATOM 783 N N . GLU A 1 87 ? 20.462 30.937 33.870 1.00 8.22 87 GLU A N 1
ATOM 784 C CA . GLU A 1 87 ? 20.348 30.715 35.291 1.00 8.55 87 GLU A CA 1
ATOM 785 C C . GLU A 1 87 ? 20.497 29.250 35.712 1.00 8.20 87 GLU A C 1
ATOM 786 O O . GLU A 1 87 ? 20.677 28.969 36.902 1.00 9.77 87 GLU A O 1
ATOM 792 N N . ASN A 1 88 ? 20.395 28.328 34.755 1.00 7.65 88 ASN A N 1
ATOM 793 C CA . ASN A 1 88 ? 20.563 26.921 35.087 1.00 7.18 88 ASN A CA 1
ATOM 794 C C . ASN A 1 88 ? 21.922 26.691 35.737 1.00 7.28 88 ASN A C 1
ATOM 795 O O . ASN A 1 88 ? 22.940 27.229 35.275 1.00 8.30 88 ASN A O 1
ATOM 800 N N . ASN A 1 89 ? 21.947 25.859 36.795 1.00 7.43 89 ASN A N 1
ATOM 801 C CA . ASN A 1 89 ? 23.204 25.449 37.377 1.00 7.47 89 ASN A CA 1
ATOM 802 C C . ASN A 1 89 ? 23.922 24.462 36.422 1.00 6.70 89 ASN A C 1
ATOM 803 O O . ASN A 1 89 ? 23.386 24.064 35.403 1.00 6.93 89 ASN A O 1
ATOM 808 N N . ALA A 1 90 ? 25.157 24.096 36.777 1.00 7.14 90 ALA A N 1
ATOM 809 C CA . ALA A 1 90 ? 25.956 23.348 35.835 1.00 7.28 90 ALA A CA 1
ATOM 810 C C . ALA A 1 90 ? 25.299 22.047 35.416 1.00 6.70 90 ALA A C 1
ATOM 811 O O . ALA A 1 90 ? 25.396 21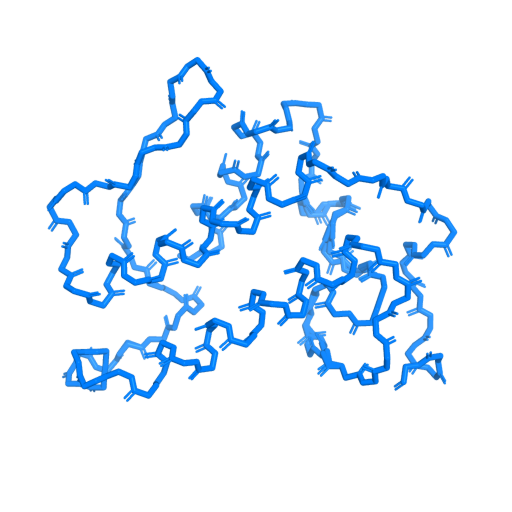.609 34.260 1.00 7.00 90 ALA A O 1
ATOM 813 N N . CYS A 1 91 ? 24.645 21.356 36.339 1.00 6.57 91 CYS A N 1
ATOM 814 C CA . CYS A 1 91 ? 23.969 20.104 36.048 1.00 6.37 91 CYS A CA 1
ATOM 815 C C . CYS A 1 91 ? 22.759 20.319 35.136 1.00 6.07 91 CYS A C 1
ATOM 816 O O . CYS A 1 91 ? 22.596 19.691 34.086 1.00 6.10 91 CYS A O 1
ATOM 819 N N . GLU A 1 92 ? 21.879 21.249 35.566 1.00 6.07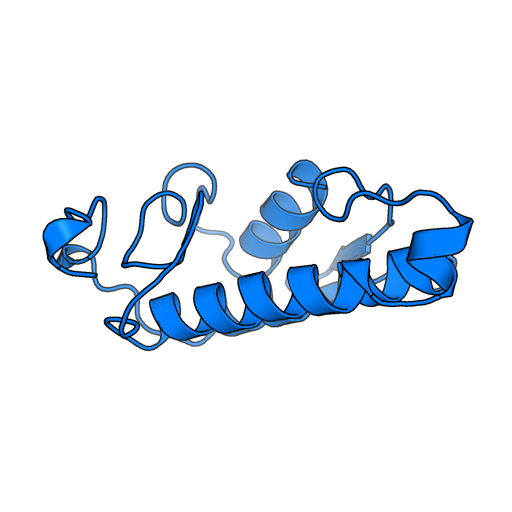 92 GLU A N 1
ATOM 820 C CA . GLU A 1 92 ? 20.755 21.650 34.776 1.00 6.35 92 GLU A CA 1
ATOM 821 C C . GLU A 1 92 ? 21.166 22.057 33.343 1.00 6.01 92 GLU A C 1
ATOM 822 O O . GLU A 1 92 ? 20.495 21.705 32.376 1.00 6.10 92 GLU A O 1
ATOM 833 N N . ALA A 1 93 ? 22.228 22.848 33.254 1.00 5.90 93 ALA A N 1
ATOM 834 C CA . ALA A 1 93 ? 22.684 23.321 31.973 1.00 6.28 93 ALA A CA 1
ATOM 835 C C . ALA A 1 93 ? 23.127 22.187 31.088 1.00 6.07 93 ALA A C 1
ATOM 836 O O . ALA A 1 93 ? 22.870 22.177 29.869 1.00 6.51 93 ALA A O 1
ATOM 838 N N . PHE A 1 94 ? 23.848 21.232 31.648 1.00 6.05 94 PHE A N 1
ATOM 839 C CA . PHE A 1 94 ? 24.328 20.094 30.884 1.00 6.18 94 PHE A CA 1
ATOM 840 C C . PHE A 1 94 ? 23.148 19.321 30.310 1.00 5.69 94 PHE A C 1
ATOM 841 O O . PHE A 1 94 ? 23.124 18.944 29.138 1.00 6.07 94 PHE A O 1
ATOM 849 N N . ILE A 1 95 ? 22.157 19.033 31.165 1.00 5.67 95 ILE A N 1
ATOM 850 C CA . ILE A 1 95 ? 21.000 18.263 30.744 1.00 5.70 95 ILE A CA 1
ATOM 851 C C . ILE A 1 95 ? 20.166 19.052 29.725 1.00 5.26 95 ILE A C 1
ATOM 852 O O . ILE A 1 95 ? 19.696 18.498 28.720 1.00 5.46 95 ILE A O 1
ATOM 857 N N . CYS A 1 96 ? 19.995 20.359 29.958 1.00 5.45 96 CYS A N 1
ATOM 858 C CA . CYS A 1 96 ? 19.312 21.187 28.989 1.00 5.51 96 CYS A CA 1
ATOM 859 C C . CYS A 1 96 ? 20.020 21.108 27.640 1.00 5.65 96 CYS A C 1
ATOM 860 O O . CYS A 1 96 ? 19.350 21.024 26.586 1.00 5.75 96 CYS A O 1
ATOM 863 N N . ASN A 1 97 ? 21.341 21.118 27.639 1.00 5.40 97 ASN A N 1
ATOM 864 C CA . ASN A 1 97 ? 22.075 20.994 26.393 1.00 5.81 97 ASN A CA 1
ATOM 865 C C . ASN A 1 97 ? 21.894 19.640 25.723 1.00 5.45 97 ASN A C 1
ATOM 866 O O . ASN A 1 97 ? 21.765 19.569 24.503 1.00 5.75 97 ASN A O 1
ATOM 871 N N . CYS A 1 98 ? 21.854 18.564 26.522 1.00 5.27 98 CYS A N 1
ATOM 872 C CA . CYS A 1 98 ? 21.533 17.273 25.928 1.00 5.22 98 CYS A CA 1
ATOM 873 C C . CYS A 1 98 ? 20.201 17.318 25.177 1.00 4.88 98 CYS A C 1
ATOM 874 O O . CYS A 1 98 ? 20.075 16.811 24.057 1.00 5.25 98 CYS A O 1
ATOM 877 N N . ASP A 1 99 ? 19.194 17.875 25.840 1.00 5.26 99 ASP A N 1
ATOM 878 C CA . ASP A 1 99 ? 17.842 17.907 25.287 1.00 5.12 99 ASP A CA 1
ATOM 879 C C . ASP A 1 99 ? 17.777 18.821 24.054 1.00 5.16 99 ASP A C 1
ATOM 880 O O . ASP A 1 99 ? 17.162 18.471 23.052 1.00 5.55 99 ASP A O 1
ATOM 885 N N . ARG A 1 100 ? 18.420 19.995 24.140 1.00 5.33 100 ARG A N 1
ATOM 886 C CA . ARG A 1 100 ? 18.431 20.910 23.006 1.00 5.46 100 ARG A CA 1
ATOM 887 C C . ARG A 1 100 ? 19.143 20.286 21.817 1.00 5.34 100 ARG A C 1
ATOM 888 O O . ARG A 1 100 ? 18.660 20.351 20.683 1.00 5.71 100 ARG A O 1
ATOM 896 N N . ASN A 1 101 ? 20.293 19.662 22.051 1.00 5.36 101 ASN A N 1
ATOM 897 C CA . ASN A 1 101 ? 21.007 19.006 20.965 1.00 5.69 101 ASN A CA 1
ATOM 898 C C . ASN A 1 101 ? 20.130 17.960 20.309 1.00 5.18 101 ASN A C 1
ATOM 899 O O . ASN A 1 101 ? 20.132 17.818 19.060 1.00 5.87 101 ASN A O 1
ATOM 904 N N . ALA A 1 102 ? 19.409 17.166 21.090 1.00 5.18 102 ALA A N 1
ATOM 905 C CA . ALA A 1 102 ? 18.569 16.131 20.527 1.00 5.20 102 ALA A CA 1
ATOM 906 C C . ALA A 1 102 ? 17.397 16.720 19.744 1.00 5.39 102 ALA A C 1
ATOM 907 O O . ALA A 1 102 ? 17.092 16.230 18.647 1.00 5.70 102 ALA A O 1
ATOM 909 N N . ALA A 1 103 ? 16.741 17.748 20.281 1.00 5.24 103 ALA A N 1
ATOM 910 C CA . ALA A 1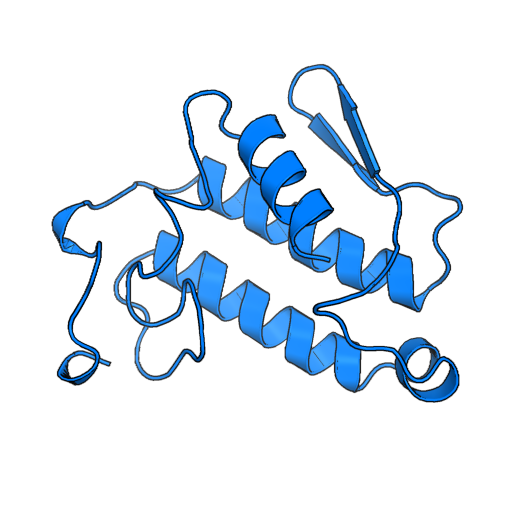 103 ? 15.612 18.338 19.560 1.00 5.67 103 ALA A CA 1
ATOM 911 C C . ALA A 1 103 ? 16.070 18.904 18.231 1.00 5.63 103 ALA A C 1
ATOM 912 O O . ALA A 1 103 ? 15.408 18.749 17.200 1.00 6.07 103 ALA A O 1
ATOM 914 N N . ILE A 1 104 ? 17.242 19.574 18.212 1.00 5.66 104 ILE A N 1
ATOM 915 C CA . ILE A 1 104 ? 17.787 20.071 16.978 1.00 5.96 104 ILE A CA 1
ATOM 916 C C . ILE A 1 104 ? 18.080 18.909 16.034 1.00 5.74 104 ILE A C 1
ATOM 917 O O . ILE A 1 104 ? 17.727 18.935 14.842 1.00 6.36 104 ILE A O 1
ATOM 922 N N . CYS A 1 105 ? 18.732 17.860 16.535 1.00 5.74 105 CYS A N 1
ATOM 923 C CA . CYS A 1 105 ? 19.033 16.687 15.723 1.00 5.77 105 CYS A CA 1
ATOM 924 C C . CYS A 1 105 ? 17.759 16.114 15.089 1.00 5.55 105 CYS A C 1
ATOM 925 O O . CYS A 1 105 ? 17.731 15.862 13.877 1.00 5.93 105 CYS A O 1
ATOM 928 N N . PHE A 1 106 ? 16.710 15.919 15.884 1.00 5.54 106 PHE A N 1
ATOM 929 C CA . PHE A 1 106 ? 15.485 15.351 15.354 1.00 5.70 106 PHE A CA 1
ATOM 930 C C . PHE A 1 106 ? 14.941 16.171 14.193 1.00 6.01 106 PHE A C 1
ATOM 931 O O . PHE A 1 106 ? 14.399 15.635 13.238 1.00 7.10 106 PHE A O 1
ATOM 939 N N . SER A 1 107 ? 15.082 17.499 14.307 1.00 6.20 107 SER A N 1
ATOM 940 C CA . SER A 1 107 ? 14.535 18.406 13.299 1.00 7.11 107 SER A CA 1
ATOM 941 C C . SER A 1 107 ? 15.327 18.380 12.004 1.00 7.43 107 SER A C 1
ATOM 942 O O . SER A 1 107 ? 14.825 18.936 11.009 1.00 9.89 107 SER A O 1
ATOM 945 N N . LYS A 1 108 ? 16.508 17.802 12.002 1.00 7.18 108 LYS A N 1
ATOM 946 C CA . LYS A 1 108 ? 17.434 17.828 10.884 1.00 7.96 108 LYS A CA 1
ATOM 947 C C . LYS A 1 108 ? 17.582 16.473 10.192 1.00 8.24 108 LYS A C 1
ATOM 948 O O . LYS A 1 108 ? 18.380 16.395 9.285 1.00 13.41 108 LYS A O 1
ATOM 959 N N . VAL A 1 109 ? 16.818 15.469 10.569 1.00 7.03 109 VAL A N 1
ATOM 960 C CA . VAL A 1 109 ? 16.970 14.145 10.002 1.00 7.30 109 VAL A CA 1
ATOM 961 C C . VAL A 1 109 ? 15.626 13.700 9.465 1.00 7.26 109 VAL A C 1
ATOM 962 O O . VAL A 1 109 ? 14.558 14.106 9.912 1.00 8.03 109 VAL A O 1
ATOM 966 N N . PRO A 1 110 ? 15.644 12.750 8.511 1.00 8.25 110 PRO A N 1
ATOM 967 C CA . PRO A 1 110 ? 14.374 12.195 8.038 1.00 9.36 110 PRO A CA 1
ATOM 968 C C . PRO A 1 110 ? 13.672 11.370 9.079 1.00 8.37 110 PRO A C 1
ATOM 969 O O . PRO A 1 110 ? 14.326 10.734 9.937 1.00 10.23 110 PRO A O 1
ATOM 973 N N . TYR A 1 111 ? 12.363 11.313 8.978 1.00 9.13 111 TYR A N 1
ATOM 974 C CA . TYR A 1 111 ? 11.552 10.463 9.794 1.00 9.12 111 TYR A CA 1
ATOM 975 C C . TYR A 1 111 ? 11.160 9.269 8.918 1.00 9.09 111 TYR A C 1
ATOM 976 O O . TYR A 1 111 ? 10.507 9.460 7.907 1.00 11.08 111 TYR A O 1
ATOM 985 N N . ASN A 1 112 ? 11.540 8.103 9.252 1.00 9.35 112 ASN A N 1
ATOM 986 C CA . ASN A 1 112 ? 11.266 6.828 8.533 1.00 9.78 112 ASN A CA 1
ATOM 987 C C . ASN A 1 112 ? 10.254 6.019 9.289 1.00 10.13 112 ASN A C 1
ATOM 988 O O . ASN A 1 112 ? 10.524 5.327 10.250 1.00 10.31 112 ASN A O 1
ATOM 993 N N . LYS A 1 113 ? 9.006 6.166 8.846 1.00 11.97 113 LYS A N 1
ATOM 994 C CA . LYS A 1 113 ? 7.890 5.639 9.674 1.00 12.22 113 LYS A CA 1
ATOM 995 C C . LYS A 1 113 ? 7.942 4.120 9.774 1.00 11.14 113 LYS A C 1
ATOM 996 O O . LYS A 1 113 ? 7.364 3.572 10.711 1.00 11.98 113 LYS A O 1
ATOM 1002 N N . GLU A 1 114 ? 8.646 3.403 8.914 1.00 11.80 114 GLU A N 1
ATOM 1003 C CA . GLU A 1 114 ? 8.841 1.966 9.025 1.00 13.63 114 GLU A CA 1
ATOM 1004 C C . GLU A 1 114 ? 9.625 1.593 10.293 1.00 12.22 114 GLU A C 1
ATOM 1005 O O . GLU A 1 114 ? 9.665 0.416 10.672 1.00 14.79 114 GLU A O 1
ATOM 1011 N N . HIS A 1 115 ? 10.278 2.556 10.958 1.00 10.53 115 HIS A N 1
ATOM 1012 C CA . HIS A 1 115 ? 11.017 2.357 12.215 1.00 10.52 115 HIS A CA 1
ATOM 1013 C C . HIS A 1 115 ? 10.218 2.697 13.428 1.00 10.56 115 HIS A C 1
ATOM 1014 O O . HIS A 1 115 ? 10.747 2.500 14.555 1.00 12.36 115 HIS A O 1
ATOM 1027 N N . LYS A 1 116 ? 8.983 3.181 13.281 1.00 10.58 116 LYS A N 1
ATOM 1028 C CA . LYS A 1 116 ? 8.146 3.468 14.453 1.00 12.06 116 LYS A CA 1
ATOM 1029 C C . LYS A 1 116 ? 7.778 2.116 15.055 1.00 13.13 116 LYS A C 1
ATOM 1030 O O . LYS A 1 116 ? 7.400 1.150 14.357 1.00 15.33 116 LYS A O 1
ATOM 1040 N N . ASN A 1 117 ? 7.813 1.946 16.360 1.00 14.19 117 ASN A N 1
ATOM 1041 C CA . ASN A 1 117 ? 7.369 0.784 17.076 1.00 16.72 117 ASN A CA 1
ATOM 1042 C C . ASN A 1 117 ? 8.125 -0.424 16.560 1.00 16.72 117 ASN A C 1
ATOM 1043 O O . ASN A 1 117 ? 7.602 -1.527 16.329 1.00 19.76 117 ASN A O 1
ATOM 1048 N N . LEU A 1 118 ? 9.467 -0.289 16.449 1.00 16.36 118 LEU A N 1
ATOM 1049 C CA . LEU A 1 118 ? 10.341 -1.338 15.957 1.00 14.67 118 LEU A CA 1
ATOM 1050 C C . LEU A 1 118 ? 10.486 -2.436 17.000 1.00 14.58 118 LEU A C 1
ATOM 1051 O O . LEU A 1 118 ? 10.763 -2.104 18.173 1.00 17.00 118 LEU A O 1
ATOM 1056 N N . ASP A 1 119 ? 10.323 -3.670 16.593 1.00 14.14 119 ASP A N 1
ATOM 1057 C CA . ASP A 1 119 ? 10.544 -4.785 17.512 1.00 14.01 119 ASP A CA 1
ATOM 1058 C C . ASP A 1 119 ? 11.987 -4.852 17.933 1.00 12.77 119 ASP A C 1
ATOM 1059 O O . ASP A 1 119 ? 12.863 -4.777 17.100 1.00 12.73 119 ASP 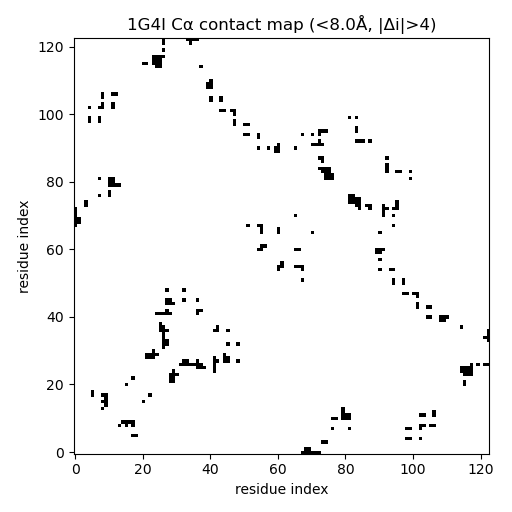A O 1
ATOM 1064 N N . LYS A 1 120 ? 12.218 -4.865 19.241 1.00 12.58 120 LYS A N 1
ATOM 1065 C CA . LYS A 1 120 ? 13.634 -4.751 19.705 1.00 12.23 120 LYS A CA 1
ATOM 1066 C C . LYS A 1 120 ? 14.467 -5.982 19.444 1.00 12.72 120 LYS A C 1
ATOM 1067 O O . LYS A 1 120 ? 15.681 -5.893 19.637 1.00 15.19 120 LYS A O 1
ATOM 1078 N N . LYS A 1 121 ? 13.907 -7.057 18.863 1.00 12.86 121 LYS A N 1
ATOM 1079 C CA . LYS A 1 121 ? 14.775 -8.098 18.335 1.00 13.18 121 LYS A CA 1
ATOM 1080 C C . LYS A 1 121 ? 15.634 -7.568 17.205 1.00 12.08 121 LYS A C 1
ATOM 1081 O O . LYS A 1 121 ? 16.618 -8.259 16.868 1.00 14.89 121 LYS A O 1
ATOM 1087 N N . ASN A 1 122 ? 15.298 -6.453 16.607 1.00 12.22 122 ASN A N 1
ATOM 1088 C CA . ASN A 1 122 ? 16.084 -5.828 15.552 1.00 12.83 122 ASN A CA 1
ATOM 1089 C C . ASN A 1 122 ? 17.204 -4.945 16.037 1.00 11.86 122 ASN A C 1
ATOM 1090 O O . ASN A 1 122 ? 17.887 -4.284 15.244 1.00 13.63 122 ASN A O 1
ATOM 1095 N N . CYS A 1 123 ? 17.401 -4.980 17.367 1.00 11.41 123 CYS A N 1
ATOM 1096 C CA . CYS A 1 123 ? 18.275 -4.101 18.081 1.00 12.49 123 CYS A CA 1
ATOM 1097 C C . CYS A 1 123 ? 19.350 -4.947 18.775 1.00 13.81 123 CYS A C 1
ATOM 1098 O O . CYS A 1 123 ? 19.280 -5.057 20.001 1.00 19.03 123 CYS A O 1
#

Radius of gyration: 14.2 Å; Cα contacts (8 Å, |Δi|>4): 197; chains: 1; bounding box: 27×40×36 Å

Organism: Bos taurus (NCBI:txid9913)

Nearest PDB structures (foldseek):
  1bp2-assembly1_A  TM=1.005E+00  e=1.215E-21  Bos taurus
  1bpq-assembly1_A-2  TM=9.859E-01  e=5.588E-21  Bos taurus
  1irb-assembly1_A-2  TM=9.839E-01  e=7.947E-21  Bos taurus
  2zp3-assembly1_A  TM=9.842E-01  e=1.429E-20  Bos taurus
  1vl9-assembly1_A  TM=9.675E-01  e=1.917E-20  Bos taurus

Solvent-accessible surface area: 7069 Å² total; per-residue (Å²): 14,101,162,0,20,17,23,0,4,75,6,51,31,91,109,8,98,6,103,121,41,16,75,55,0,0,4,20,7,33,185,58,34,68,37,106,18,49,14,67,1,0,102,3,6,48,86,19,37,65,29,17,126,91,0,100,149,54,106,32,2,134,114,98,133,35,66,0,136,90,9,106,1,61,51,62,63,79,130,68,107,6,83,31,31,118,167,19,66,66,0,35,40,60,0,0,71,2,0,81,73,4,0,38,43,12,42,157,35,87,87,43,162,126,35,84,98,27,88,94,177,84,56